Protein AF-A0A9X7DZU1-F1 (afdb_monomer_lite)

Sequence (75 aa):
MKSTTSKAKTYYSTLSELKVATKNRSIPDLVKKGIVDREGNGFTPGDDDTFYVMFTFVDSGEDQNVFQGDALKLN

Organism: Bacillus cereus (NCBI:txid1396)

Radius of gyration: 17.24 Å; chains: 1; bounding box: 41×41×48 Å

Foldseek 3Di:
DDPPPDDQQDDDDDPVVQVVCVVVVNHDDCCVVVNDPDPPVDDDVPDDDDDDDDDDDDDPVDDPCVCPPPDDDDD

pLDDT: mean 79.59, std 13.5, range [34.62, 96.56]

Secondary structure (DSSP, 8-state):
-----PPPP-----HHHHHHHHHTT----TTTTTSS---TT-PPTT--------------SS--GGGTT--PPP-

InterPro domains:
  IPR022121 Peptidase M73, camelysin [PF12389] (8-75)

Structure (mmCIF, N/CA/C/O backbone):
data_AF-A0A9X7DZU1-F1
#
_entry.id   AF-A0A9X7DZU1-F1
#
loop_
_atom_site.group_PDB
_atom_site.id
_atom_site.type_symbol
_atom_site.label_atom_id
_atom_site.label_alt_id
_atom_site.label_comp_id
_atom_site.label_asym_id
_atom_site.label_entity_id
_atom_site.label_seq_id
_atom_site.pdbx_PDB_ins_code
_atom_site.Cartn_x
_atom_site.Cartn_y
_atom_site.Cartn_z
_atom_site.occupancy
_atom_site.B_iso_or_equiv
_atom_site.auth_seq_id
_atom_site.auth_comp_id
_atom_site.auth_asym_id
_atom_site.auth_atom_id
_atom_site.pdbx_PDB_model_num
ATOM 1 N N . MET A 1 1 ? 24.508 -27.332 -4.265 1.00 37.84 1 MET A N 1
ATOM 2 C CA . MET A 1 1 ? 24.108 -25.974 -4.700 1.00 37.84 1 MET A CA 1
ATOM 3 C C . MET A 1 1 ? 23.576 -25.226 -3.491 1.00 37.84 1 MET A C 1
ATOM 5 O O . MET A 1 1 ? 22.640 -25.710 -2.871 1.00 37.84 1 MET A O 1
ATOM 9 N N . LYS A 1 2 ? 24.205 -24.114 -3.092 1.00 34.62 2 LYS A N 1
ATOM 10 C CA . LYS A 1 2 ? 23.658 -23.245 -2.041 1.00 34.62 2 LYS A CA 1
ATOM 11 C C . LYS A 1 2 ? 22.596 -22.365 -2.695 1.00 34.62 2 LYS A C 1
ATOM 13 O O . LYS A 1 2 ? 22.933 -21.542 -3.536 1.00 34.62 2 LYS A O 1
ATOM 18 N N . SER A 1 3 ? 21.331 -22.593 -2.355 1.00 43.00 3 SER A N 1
ATOM 19 C CA . SER A 1 3 ? 20.254 -21.657 -2.666 1.00 43.00 3 SER A CA 1
ATOM 20 C C . SER A 1 3 ? 20.476 -20.402 -1.819 1.00 43.00 3 SER A C 1
ATOM 22 O O . SER A 1 3 ? 20.312 -20.423 -0.602 1.00 43.00 3 SER A O 1
ATOM 24 N N . THR A 1 4 ? 20.956 -19.331 -2.444 1.00 40.81 4 THR A N 1
ATOM 25 C CA . THR A 1 4 ? 20.991 -17.988 -1.859 1.00 40.81 4 THR A CA 1
ATOM 26 C C . THR A 1 4 ? 19.707 -17.275 -2.245 1.00 40.81 4 THR A C 1
ATOM 28 O O . THR A 1 4 ? 19.689 -16.480 -3.182 1.00 40.81 4 THR A O 1
ATOM 31 N N . THR A 1 5 ? 18.617 -17.571 -1.540 1.00 45.44 5 THR A N 1
ATOM 32 C CA . THR A 1 5 ? 17.415 -16.738 -1.609 1.00 45.44 5 THR A CA 1
ATOM 33 C C . THR A 1 5 ? 17.763 -15.386 -0.994 1.00 45.44 5 THR A C 1
ATOM 35 O O . THR A 1 5 ? 17.867 -15.250 0.225 1.00 45.44 5 THR A O 1
ATOM 38 N N . SER A 1 6 ? 18.018 -14.395 -1.850 1.00 55.19 6 SER A N 1
ATOM 39 C CA . SER A 1 6 ? 18.088 -12.989 -1.456 1.00 55.19 6 SER A CA 1
ATOM 40 C C . SER A 1 6 ? 16.823 -12.642 -0.668 1.00 55.19 6 SER A C 1
ATOM 42 O O . SER A 1 6 ? 15.714 -12.955 -1.104 1.00 55.19 6 SER A O 1
ATOM 44 N N . LYS A 1 7 ? 16.972 -12.032 0.512 1.00 60.38 7 LYS A N 1
ATOM 45 C CA . LYS A 1 7 ? 15.830 -11.539 1.287 1.00 60.38 7 LYS A CA 1
ATOM 46 C C . LYS A 1 7 ? 15.089 -10.520 0.418 1.00 60.38 7 LYS A C 1
ATOM 48 O O . LYS A 1 7 ? 15.701 -9.546 -0.017 1.00 60.38 7 LYS A O 1
ATOM 53 N N . ALA A 1 8 ? 13.803 -10.751 0.155 1.00 69.38 8 ALA A N 1
ATOM 54 C CA . ALA A 1 8 ? 12.992 -9.833 -0.638 1.00 69.38 8 ALA A CA 1
ATOM 55 C C . ALA A 1 8 ? 13.070 -8.416 -0.046 1.00 69.38 8 ALA A C 1
ATOM 57 O O . ALA A 1 8 ? 12.966 -8.232 1.172 1.00 69.38 8 ALA A O 1
ATOM 58 N N . LYS A 1 9 ? 13.295 -7.417 -0.902 1.00 85.25 9 LYS A N 1
ATOM 59 C CA . LYS A 1 9 ? 13.289 -6.012 -0.494 1.00 85.25 9 LYS A CA 1
ATOM 60 C C . LYS A 1 9 ? 11.832 -5.603 -0.286 1.00 85.25 9 LYS A C 1
ATOM 62 O O . LYS A 1 9 ? 11.026 -5.714 -1.202 1.00 85.25 9 LYS A O 1
ATOM 67 N N . THR A 1 10 ? 11.481 -5.155 0.915 1.00 88.69 10 THR A N 1
ATOM 68 C CA . THR A 1 10 ? 10.087 -4.852 1.274 1.00 88.69 10 THR A CA 1
ATOM 69 C C . THR A 1 10 ? 9.960 -3.418 1.761 1.00 88.69 10 THR A C 1
ATOM 71 O O . THR A 1 10 ? 10.749 -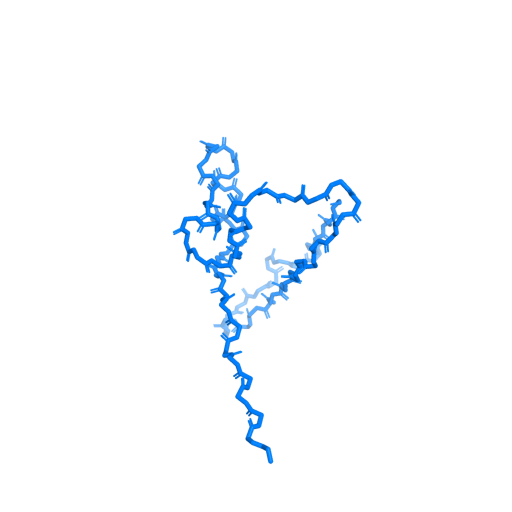2.960 2.587 1.00 88.69 10 THR A O 1
ATOM 74 N N . TYR A 1 11 ? 8.949 -2.716 1.255 1.00 90.25 11 TYR A N 1
ATOM 75 C CA . TYR A 1 11 ? 8.534 -1.412 1.754 1.00 90.25 11 TYR A CA 1
ATOM 76 C C . TYR A 1 11 ? 7.340 -1.572 2.697 1.00 90.25 11 TYR A C 1
ATOM 78 O O . TYR A 1 11 ? 6.412 -2.316 2.390 1.00 90.25 11 TYR A O 1
ATOM 86 N N . TYR A 1 12 ? 7.363 -0.853 3.819 1.00 90.50 12 TYR A N 1
ATOM 87 C CA . TYR A 1 12 ? 6.297 -0.852 4.817 1.00 90.50 12 TYR A CA 1
ATOM 88 C C . TYR A 1 12 ? 5.771 0.571 5.016 1.00 90.50 12 TYR A C 1
ATOM 90 O O . TYR A 1 12 ? 6.546 1.529 5.014 1.00 90.50 12 TYR A O 1
ATOM 98 N N . SER A 1 13 ? 4.460 0.696 5.200 1.00 90.00 13 SER A N 1
ATOM 99 C CA . SER A 1 13 ? 3.765 1.924 5.597 1.00 90.00 13 SER A CA 1
ATOM 100 C C . SER A 1 13 ? 2.398 1.554 6.174 1.00 90.00 13 SER A C 1
ATOM 102 O O . SER A 1 13 ? 1.946 0.416 6.02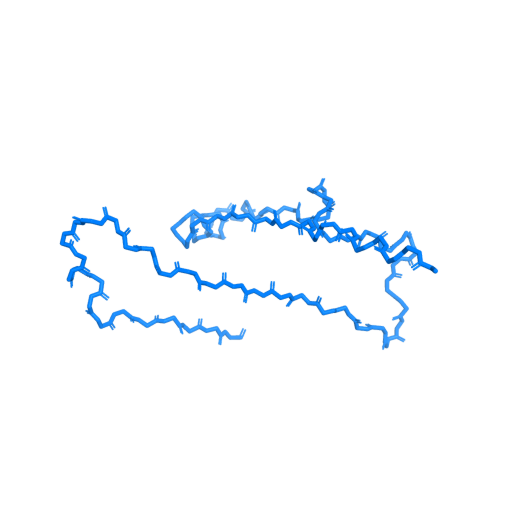8 1.00 90.00 13 SER A O 1
ATOM 104 N N . THR A 1 14 ? 1.731 2.501 6.827 1.00 89.75 14 THR A N 1
ATOM 105 C CA . THR A 1 14 ? 0.330 2.336 7.230 1.00 89.75 14 THR A CA 1
ATOM 106 C C . THR A 1 14 ? -0.623 2.795 6.124 1.00 89.75 14 THR A C 1
ATOM 108 O O . THR A 1 14 ? -0.293 3.650 5.299 1.00 89.75 14 THR A O 1
ATOM 111 N N . LEU A 1 15 ? -1.861 2.290 6.133 1.00 84.81 15 LEU A N 1
ATOM 112 C CA . LEU A 1 15 ? -2.912 2.783 5.232 1.00 84.81 15 LEU A CA 1
ATOM 113 C C . LEU A 1 15 ? -3.166 4.291 5.397 1.00 84.81 15 LEU A C 1
ATOM 115 O O . LEU A 1 15 ? -3.462 4.979 4.420 1.00 84.81 15 LEU A O 1
ATOM 119 N N . SER A 1 16 ? -3.032 4.812 6.621 1.00 86.50 16 SER A N 1
ATOM 120 C CA . SER A 1 16 ? -3.207 6.237 6.919 1.00 86.50 16 SER A CA 1
ATOM 121 C C . SER A 1 16 ? -2.159 7.094 6.203 1.00 86.50 16 SER A C 1
ATOM 123 O O . SER A 1 16 ? -2.502 8.026 5.473 1.00 86.50 16 SER A O 1
ATOM 125 N N . GLU A 1 17 ? -0.884 6.726 6.331 1.00 91.38 17 GLU A N 1
ATOM 126 C CA . GLU A 1 17 ? 0.230 7.406 5.664 1.00 91.38 17 GLU A CA 1
ATOM 127 C C . GLU A 1 17 ? 0.109 7.336 4.139 1.00 91.38 17 GLU A C 1
ATOM 129 O O . GLU A 1 17 ? 0.216 8.362 3.465 1.00 91.38 17 GLU A O 1
ATOM 134 N N . LEU A 1 18 ? -0.191 6.153 3.589 1.00 89.25 18 LEU A N 1
ATOM 135 C CA . LEU A 1 18 ? -0.408 5.960 2.152 1.00 89.25 18 LEU A CA 1
ATOM 136 C C . LEU A 1 18 ? -1.555 6.834 1.626 1.00 89.25 18 LEU A C 1
ATOM 138 O O . LEU A 1 18 ? -1.439 7.433 0.553 1.00 89.25 18 LEU A O 1
ATOM 142 N N . LYS A 1 19 ? -2.648 6.970 2.388 1.00 86.50 19 LYS A N 1
ATOM 143 C CA . LYS A 1 19 ? -3.792 7.823 2.031 1.00 86.50 19 LYS A CA 1
ATOM 144 C C . LYS A 1 19 ? -3.409 9.302 2.001 1.00 86.50 19 LYS A C 1
ATOM 146 O O . LYS A 1 19 ? -3.811 10.010 1.076 1.00 86.50 19 LYS A O 1
ATOM 151 N N . VAL A 1 20 ? -2.630 9.773 2.975 1.00 93.81 20 VAL A N 1
ATOM 152 C CA . VAL A 1 20 ? -2.110 11.151 2.999 1.00 93.81 20 VAL A CA 1
ATOM 153 C C . VAL A 1 20 ? -1.159 11.389 1.826 1.00 93.81 20 VAL A C 1
ATOM 155 O O . VAL A 1 20 ? -1.341 12.354 1.084 1.00 93.81 20 VAL A O 1
ATOM 158 N N . ALA A 1 21 ? -0.204 10.485 1.600 1.00 93.69 21 ALA A N 1
ATOM 159 C CA . ALA A 1 21 ? 0.755 10.587 0.504 1.00 93.69 21 ALA A CA 1
ATOM 160 C C . ALA A 1 21 ? 0.064 10.623 -0.869 1.00 93.69 21 ALA A C 1
ATOM 162 O O . ALA A 1 21 ? 0.421 11.432 -1.723 1.00 93.69 21 ALA A O 1
ATOM 163 N N . THR A 1 22 ? -0.974 9.805 -1.058 1.00 88.19 22 THR A N 1
ATOM 164 C CA . THR A 1 22 ? -1.776 9.787 -2.290 1.00 88.19 22 THR A CA 1
ATOM 165 C C . THR A 1 22 ? -2.484 11.121 -2.515 1.00 88.19 22 THR A C 1
ATOM 167 O O . THR A 1 22 ? -2.376 11.699 -3.595 1.00 88.19 22 THR A O 1
ATOM 170 N N . LYS A 1 23 ? -3.159 11.661 -1.488 1.00 94.00 23 LYS A N 1
ATOM 171 C CA . LYS A 1 23 ? -3.834 12.970 -1.571 1.00 94.00 23 LYS A CA 1
ATOM 172 C C . LYS A 1 23 ? -2.863 14.103 -1.904 1.00 94.00 23 LYS A C 1
ATOM 174 O O . LYS A 1 23 ? -3.191 14.973 -2.705 1.00 94.00 23 LYS A O 1
ATOM 179 N N . ASN A 1 24 ? -1.665 14.055 -1.329 1.00 96.56 24 ASN A N 1
ATOM 180 C CA . ASN A 1 24 ? -0.639 15.078 -1.509 1.00 96.56 24 ASN A CA 1
ATOM 181 C C . ASN A 1 24 ? 0.228 14.859 -2.759 1.00 96.56 24 ASN A C 1
ATOM 183 O O . ASN A 1 24 ? 1.146 15.639 -3.000 1.00 96.56 24 ASN A O 1
ATOM 187 N N . ARG A 1 25 ? -0.042 13.811 -3.554 1.00 93.06 25 ARG A N 1
ATOM 188 C CA . ARG A 1 25 ? 0.782 13.391 -4.702 1.00 93.06 25 ARG A CA 1
ATOM 189 C C . ARG A 1 25 ? 2.258 13.167 -4.343 1.00 93.06 25 ARG A C 1
ATOM 191 O O . ARG A 1 25 ? 3.141 13.345 -5.175 1.00 93.06 25 ARG A O 1
ATOM 198 N N . SER A 1 26 ? 2.526 12.746 -3.113 1.00 94.38 26 SER A N 1
ATOM 199 C CA . SER A 1 26 ? 3.859 12.451 -2.582 1.00 94.38 26 SER A CA 1
ATOM 200 C C . SER A 1 26 ? 4.057 10.942 -2.392 1.00 94.38 26 SER A C 1
ATOM 202 O O . SER A 1 26 ? 4.564 10.497 -1.362 1.00 94.38 26 SER A O 1
ATOM 204 N N . ILE A 1 27 ? 3.583 10.149 -3.357 1.00 91.25 27 ILE A N 1
ATOM 205 C CA . ILE A 1 27 ? 3.626 8.681 -3.327 1.00 91.25 27 ILE A CA 1
ATOM 206 C C . ILE A 1 27 ? 5.099 8.223 -3.317 1.00 91.25 27 ILE A C 1
ATOM 208 O O . ILE A 1 27 ? 5.905 8.766 -4.077 1.00 91.25 27 ILE A O 1
ATOM 212 N N . PRO A 1 28 ? 5.485 7.256 -2.463 1.00 90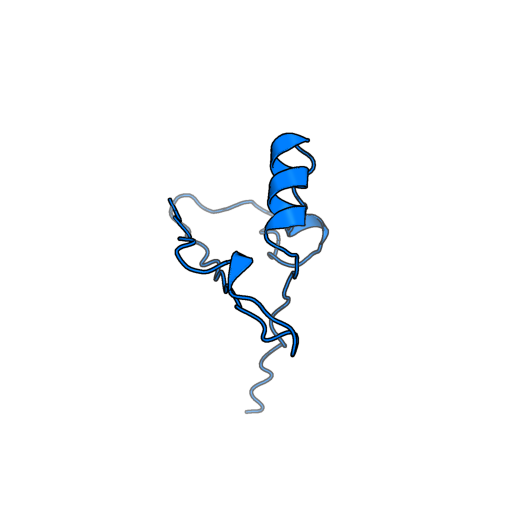.12 28 PRO A N 1
ATOM 213 C CA . PRO A 1 28 ? 6.857 6.766 -2.404 1.00 90.12 28 PRO A CA 1
ATOM 214 C C . PRO A 1 28 ? 7.302 6.150 -3.737 1.00 90.12 28 PRO A C 1
ATOM 216 O O . PRO A 1 28 ? 6.669 5.243 -4.267 1.00 90.12 28 PRO A O 1
ATOM 219 N N . ASP A 1 29 ? 8.444 6.615 -4.240 1.00 89.38 29 ASP A N 1
ATOM 220 C CA . ASP A 1 29 ? 9.099 6.061 -5.425 1.00 89.38 29 ASP A CA 1
ATOM 221 C C . ASP A 1 29 ? 9.828 4.758 -5.054 1.00 89.38 29 ASP A C 1
ATOM 223 O O . ASP A 1 29 ? 10.903 4.772 -4.441 1.00 89.38 29 ASP A O 1
ATOM 227 N N . LEU A 1 30 ? 9.206 3.622 -5.377 1.00 86.88 30 LEU A N 1
ATOM 228 C CA . LEU A 1 30 ? 9.711 2.292 -5.026 1.00 86.88 30 LEU A CA 1
ATOM 229 C C . LEU A 1 30 ? 10.973 1.906 -5.809 1.00 86.88 30 LEU A C 1
ATOM 231 O O . LEU A 1 30 ? 11.789 1.147 -5.287 1.00 86.88 30 LEU A O 1
ATOM 235 N N . VAL A 1 31 ? 11.177 2.476 -7.001 1.00 84.50 31 VAL A N 1
ATOM 236 C CA . VAL A 1 31 ? 12.384 2.260 -7.813 1.00 84.50 31 VAL A CA 1
ATOM 237 C C . VAL A 1 31 ? 13.567 2.990 -7.185 1.00 84.50 31 VAL A C 1
ATOM 239 O O . VAL A 1 31 ? 14.618 2.394 -6.960 1.00 84.50 31 VAL A O 1
ATOM 242 N N . LYS A 1 32 ? 13.399 4.263 -6.799 1.00 87.38 32 LYS A N 1
ATOM 243 C CA . LYS A 1 32 ? 14.446 5.014 -6.076 1.00 87.38 32 LYS A CA 1
ATOM 244 C C . LYS A 1 32 ? 14.769 4.416 -4.713 1.00 87.38 32 LYS A C 1
ATOM 246 O O . LYS A 1 32 ? 15.909 4.497 -4.267 1.00 87.38 32 LYS A O 1
ATOM 251 N N . LYS A 1 33 ? 13.780 3.814 -4.050 1.00 86.12 33 LYS A N 1
ATOM 252 C CA . LYS A 1 33 ? 13.982 3.059 -2.804 1.00 86.12 33 LYS A CA 1
ATOM 253 C C . LYS A 1 33 ? 14.620 1.683 -3.036 1.00 86.12 33 LYS A C 1
ATOM 255 O O . LYS A 1 33 ? 14.908 0.989 -2.066 1.00 86.12 33 LYS A O 1
ATOM 260 N N . GLY A 1 34 ? 14.835 1.294 -4.294 1.00 85.56 34 GLY A N 1
ATOM 261 C CA . GLY A 1 34 ? 15.444 0.032 -4.692 1.00 85.56 34 GLY A CA 1
ATOM 262 C C . GLY A 1 34 ? 14.583 -1.191 -4.404 1.0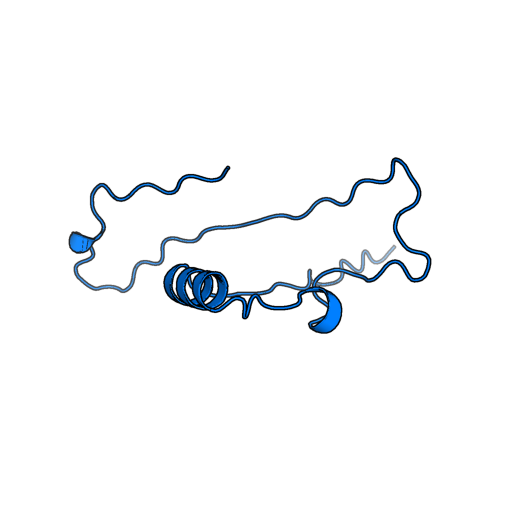0 85.56 34 GLY A C 1
ATOM 263 O O . GLY A 1 34 ? 15.133 -2.282 -4.402 1.00 85.56 34 GLY A O 1
ATOM 264 N N . ILE A 1 35 ? 13.288 -1.016 -4.121 1.00 84.81 35 ILE A N 1
ATOM 265 C CA . ILE A 1 35 ? 12.337 -2.078 -3.751 1.00 84.81 35 ILE A CA 1
ATOM 266 C C . ILE A 1 35 ? 11.927 -2.883 -4.979 1.00 84.81 35 ILE A C 1
ATOM 268 O O . ILE A 1 35 ? 11.876 -4.106 -4.915 1.00 84.81 35 ILE A O 1
ATOM 272 N N . VAL A 1 36 ? 11.666 -2.179 -6.079 1.00 80.69 36 VAL A N 1
ATOM 273 C CA . VAL A 1 36 ? 11.459 -2.762 -7.404 1.00 80.69 36 VAL A CA 1
ATOM 274 C C . VAL A 1 36 ? 12.735 -2.517 -8.193 1.00 80.69 36 VAL A C 1
ATOM 276 O O . VAL A 1 36 ? 13.284 -1.408 -8.153 1.00 80.69 36 VAL A O 1
ATOM 279 N N . ASP A 1 37 ? 13.241 -3.555 -8.848 1.00 76.00 37 ASP A N 1
ATOM 280 C CA . ASP A 1 37 ? 14.443 -3.424 -9.654 1.00 76.00 37 ASP A CA 1
ATOM 281 C C . ASP A 1 37 ? 14.131 -2.602 -10.909 1.00 76.00 37 ASP A C 1
ATOM 283 O O . ASP A 1 37 ? 13.057 -2.677 -11.500 1.00 76.00 37 ASP A O 1
ATOM 287 N N . ARG A 1 38 ? 15.072 -1.736 -11.283 1.00 68.81 38 ARG A N 1
ATOM 288 C CA . ARG A 1 38 ? 14.947 -0.931 -12.493 1.00 68.81 38 ARG A CA 1
ATOM 289 C C . ARG A 1 38 ? 15.497 -1.734 -13.660 1.00 68.81 38 ARG A C 1
ATOM 291 O O . ARG A 1 38 ? 16.710 -1.929 -13.731 1.00 68.81 38 ARG A O 1
ATOM 298 N N . GLU A 1 39 ? 14.649 -2.106 -14.607 1.00 70.56 39 GLU A N 1
ATOM 299 C CA . GLU A 1 39 ? 15.113 -2.639 -15.887 1.00 70.56 39 GLU A CA 1
ATOM 300 C C . GLU A 1 39 ? 15.746 -1.492 -16.689 1.00 70.56 39 GLU A C 1
ATOM 302 O O . GLU A 1 39 ? 15.081 -0.528 -17.074 1.00 70.56 39 GLU A O 1
ATOM 307 N N . GLY A 1 40 ? 17.075 -1.509 -16.839 1.00 66.75 40 GLY A N 1
ATOM 308 C CA . GLY A 1 40 ? 17.859 -0.366 -17.338 1.00 66.75 40 GLY A CA 1
ATOM 309 C C . GLY A 1 40 ? 17.484 0.097 -18.752 1.00 66.75 40 GLY A C 1
ATOM 310 O O . GLY A 1 40 ? 17.673 1.264 -19.090 1.00 66.75 40 GLY A O 1
ATOM 311 N N . ASN A 1 41 ? 16.923 -0.809 -19.546 1.00 70.62 41 ASN A N 1
ATOM 312 C CA . ASN A 1 41 ? 16.425 -0.637 -20.907 1.00 70.62 41 ASN A CA 1
ATOM 313 C C . ASN A 1 41 ? 14.897 -0.433 -20.977 1.00 70.62 41 ASN A C 1
ATOM 315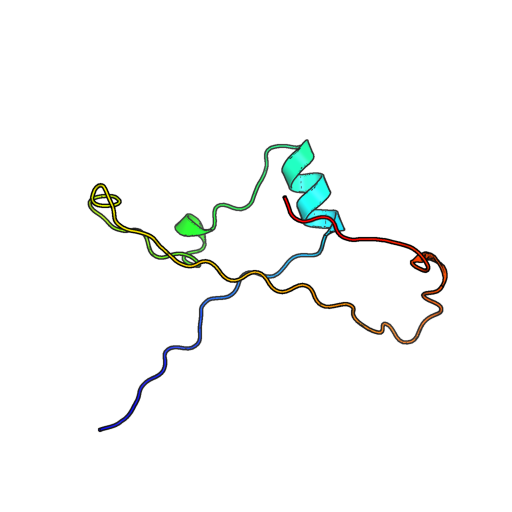 O O . ASN A 1 41 ? 14.366 -0.268 -22.073 1.00 70.62 41 ASN A O 1
ATOM 319 N N . GLY A 1 42 ? 14.214 -0.370 -19.828 1.00 68.56 42 GLY A N 1
ATOM 320 C CA . GLY A 1 42 ? 12.754 -0.397 -19.735 1.00 68.56 42 GLY A CA 1
ATOM 321 C C . GLY A 1 42 ? 12.181 -1.795 -19.986 1.00 68.56 42 GLY A C 1
ATOM 322 O O . GLY A 1 42 ? 12.913 -2.701 -20.374 1.00 68.56 42 GLY A O 1
ATOM 323 N N . PHE A 1 43 ? 10.872 -1.939 -19.780 1.00 73.31 43 PHE A N 1
ATOM 324 C CA . PHE A 1 43 ? 10.152 -3.184 -20.046 1.00 73.31 43 PHE A CA 1
ATOM 325 C C . PHE A 1 43 ? 10.111 -3.480 -21.545 1.00 73.31 43 PHE A C 1
ATOM 327 O O . PHE A 1 43 ? 9.733 -2.607 -22.341 1.00 73.31 43 PHE A O 1
ATOM 334 N N . THR A 1 44 ? 10.454 -4.707 -21.943 1.00 79.12 44 THR A N 1
ATOM 335 C CA . THR A 1 44 ? 10.175 -5.159 -23.310 1.00 79.12 44 THR A CA 1
ATOM 336 C C . THR A 1 44 ? 8.657 -5.201 -23.494 1.00 79.12 44 THR A C 1
ATOM 338 O O . THR A 1 44 ? 7.941 -5.613 -22.581 1.00 79.12 44 THR A O 1
ATOM 341 N N . PRO A 1 45 ? 8.109 -4.787 -24.649 1.00 81.50 45 PRO A N 1
ATOM 342 C CA . PRO A 1 45 ? 6.680 -4.928 -24.891 1.00 81.50 45 PRO A CA 1
ATOM 343 C C . PRO A 1 45 ? 6.227 -6.385 -24.713 1.00 81.50 45 PRO A C 1
ATOM 345 O O . PRO A 1 45 ? 6.683 -7.263 -25.442 1.00 81.50 45 PRO A O 1
ATOM 348 N N . GLY A 1 46 ? 5.314 -6.617 -23.769 1.00 84.19 46 GLY A N 1
ATOM 349 C CA . GLY A 1 46 ? 4.813 -7.950 -23.425 1.00 84.19 46 GLY A CA 1
ATOM 350 C C . GLY A 1 46 ? 5.458 -8.590 -22.192 1.00 84.19 46 GLY A C 1
ATOM 351 O O . GLY A 1 46 ? 5.014 -9.669 -21.810 1.00 84.19 46 GLY A O 1
ATOM 352 N N . ASP A 1 47 ? 6.447 -7.942 -21.571 1.00 81.62 47 ASP A N 1
ATOM 353 C CA . ASP A 1 47 ? 6.973 -8.362 -20.270 1.00 81.62 47 ASP A CA 1
ATOM 354 C C . ASP A 1 47 ? 6.040 -7.903 -19.137 1.00 81.62 47 ASP A C 1
ATOM 356 O O . ASP A 1 47 ? 5.554 -6.768 -19.138 1.00 81.62 47 ASP A O 1
ATOM 360 N N . ASP A 1 48 ? 5.829 -8.789 -18.161 1.00 76.00 48 ASP A N 1
ATOM 361 C CA . ASP A 1 48 ? 5.043 -8.544 -16.952 1.00 76.00 48 ASP A CA 1
ATOM 362 C C . ASP A 1 48 ? 5.913 -8.747 -15.704 1.00 76.00 48 ASP A C 1
ATOM 364 O O . ASP A 1 48 ? 6.590 -9.768 -15.565 1.00 76.00 48 ASP A O 1
ATOM 368 N N . ASP A 1 49 ? 5.806 -7.826 -14.747 1.00 75.50 49 ASP A N 1
ATOM 369 C CA . ASP A 1 49 ? 6.397 -7.953 -13.414 1.00 75.50 49 ASP A CA 1
ATOM 370 C C . ASP A 1 49 ? 5.320 -8.219 -12.360 1.00 75.50 49 ASP A C 1
ATOM 372 O O . ASP A 1 49 ? 4.277 -7.562 -12.308 1.00 75.50 49 ASP A O 1
ATOM 376 N N . THR A 1 50 ? 5.583 -9.162 -11.453 1.00 78.06 50 THR A N 1
ATOM 377 C CA . THR A 1 50 ? 4.658 -9.464 -10.352 1.00 78.06 50 THR A CA 1
ATOM 378 C C . THR A 1 50 ? 5.012 -8.664 -9.102 1.00 78.06 50 THR A C 1
ATOM 380 O O . THR A 1 50 ? 6.063 -8.869 -8.495 1.00 78.06 50 THR A O 1
ATOM 383 N N . PHE A 1 51 ? 4.090 -7.809 -8.653 1.00 78.25 51 PHE A N 1
ATOM 384 C CA . PHE A 1 51 ? 4.197 -7.090 -7.382 1.00 78.25 51 PHE A CA 1
ATOM 385 C C . PHE A 1 51 ? 3.206 -7.641 -6.350 1.00 78.25 51 PHE A C 1
ATOM 387 O O . PHE A 1 51 ? 1.995 -7.631 -6.566 1.00 78.25 51 PHE A O 1
ATOM 394 N N . TYR A 1 52 ? 3.714 -8.103 -5.207 1.00 83.81 52 TYR A N 1
ATOM 395 C CA . TYR A 1 52 ? 2.885 -8.612 -4.113 1.00 83.81 52 TYR A CA 1
ATOM 396 C C . TYR A 1 52 ? 2.573 -7.509 -3.102 1.00 83.81 52 TYR A C 1
ATOM 398 O O . TYR A 1 52 ? 3.472 -6.811 -2.631 1.00 83.81 52 TYR A O 1
ATOM 406 N N . VAL A 1 53 ? 1.303 -7.404 -2.711 1.00 84.62 53 VAL A N 1
ATOM 407 C CA . VAL A 1 53 ? 0.846 -6.504 -1.646 1.00 84.62 53 VAL A CA 1
ATOM 408 C C . VAL A 1 53 ? 0.293 -7.334 -0.497 1.00 84.62 53 VAL A C 1
ATOM 410 O O . VAL A 1 53 ? -0.530 -8.222 -0.704 1.00 84.62 53 VAL A O 1
ATOM 413 N N . MET A 1 54 ? 0.734 -7.026 0.720 1.00 86.56 54 MET A N 1
ATOM 414 C CA . MET A 1 54 ? 0.242 -7.649 1.944 1.00 86.56 54 MET A CA 1
ATOM 415 C C . MET A 1 54 ? -0.339 -6.579 2.861 1.00 86.56 54 MET A C 1
ATOM 417 O O . MET A 1 54 ? 0.305 -5.564 3.124 1.00 86.56 54 MET A O 1
ATOM 421 N N . PHE A 1 55 ? -1.540 -6.834 3.370 1.00 84.88 55 PHE A N 1
ATOM 422 C CA . PHE A 1 55 ? -2.154 -6.039 4.426 1.00 84.88 55 PHE A CA 1
ATOM 423 C C . PHE A 1 55 ? -2.136 -6.844 5.718 1.00 84.88 55 PHE A C 1
ATOM 425 O O . PHE A 1 55 ? -2.541 -8.006 5.729 1.00 84.88 55 PHE A O 1
ATOM 432 N N . THR A 1 56 ? -1.683 -6.215 6.799 1.00 84.38 56 THR A N 1
ATOM 433 C CA . THR A 1 56 ? -1.660 -6.821 8.130 1.00 84.38 56 THR A CA 1
ATOM 434 C C . THR A 1 56 ? -2.546 -6.007 9.055 1.00 84.38 56 THR A C 1
ATOM 436 O O . THR A 1 56 ? -2.311 -4.815 9.249 1.00 84.38 56 THR A O 1
ATOM 439 N N . PHE A 1 57 ? -3.539 -6.664 9.646 1.00 81.88 57 PHE A N 1
ATOM 440 C CA . PHE A 1 57 ? -4.282 -6.123 10.777 1.00 81.88 57 PHE A CA 1
ATOM 441 C C . PHE A 1 57 ? -3.520 -6.500 12.047 1.00 81.88 57 PHE A C 1
ATOM 443 O O . PHE A 1 57 ? -3.349 -7.682 12.340 1.00 81.88 57 PHE A O 1
ATOM 450 N N . VAL A 1 58 ? -2.969 -5.496 12.728 1.00 85.12 58 VAL A N 1
ATOM 451 C CA . VAL A 1 58 ? -2.107 -5.687 13.899 1.00 85.12 58 VAL A CA 1
ATOM 452 C C . VAL A 1 58 ? -2.940 -5.511 15.161 1.00 85.12 58 VAL A C 1
ATOM 454 O O . VAL A 1 58 ? -3.532 -4.451 15.362 1.00 85.12 58 VAL A O 1
ATOM 457 N N . ASP A 1 59 ? -2.937 -6.528 16.020 1.00 85.75 59 ASP A N 1
ATOM 458 C CA . ASP A 1 59 ? -3.449 -6.411 17.383 1.00 85.75 59 ASP A CA 1
ATOM 459 C C . ASP A 1 59 ? -2.534 -5.474 18.184 1.00 85.75 59 ASP A C 1
ATOM 461 O O . ASP A 1 59 ? -1.346 -5.751 18.368 1.00 85.75 59 ASP A O 1
ATOM 465 N N . SER A 1 60 ? -3.072 -4.329 18.607 1.00 84.12 60 SER A N 1
ATOM 466 C CA . SER A 1 60 ? -2.338 -3.351 19.412 1.00 84.12 60 SER A CA 1
ATOM 467 C C . SER A 1 60 ? -2.437 -3.612 20.916 1.00 84.12 60 SER A C 1
ATOM 469 O O . SER A 1 60 ? -1.824 -2.869 21.676 1.00 84.12 60 SER A O 1
ATOM 471 N N . GLY A 1 61 ? -3.202 -4.621 21.352 1.00 90.12 61 GLY A N 1
ATOM 472 C CA . GLY A 1 61 ? -3.501 -4.889 22.762 1.00 90.12 61 GLY A CA 1
ATOM 473 C C . GLY A 1 61 ? -4.525 -3.932 23.389 1.00 90.12 61 GLY A C 1
ATOM 474 O O . GLY A 1 61 ? -4.741 -3.987 24.595 1.00 90.12 61 GLY A O 1
ATOM 475 N N . GLU A 1 62 ? -5.153 -3.075 22.583 1.00 89.88 62 GLU A N 1
ATOM 476 C CA . GLU A 1 62 ? -6.122 -2.047 22.994 1.00 89.88 62 GLU A CA 1
ATOM 477 C C . GLU A 1 62 ? -7.504 -2.333 22.379 1.00 89.88 62 GLU A C 1
ATOM 479 O O . GLU A 1 62 ? -7.616 -3.156 21.469 1.00 89.88 62 GLU A O 1
ATOM 484 N N . ASP A 1 63 ? -8.562 -1.642 22.824 1.00 89.88 63 ASP A N 1
ATOM 485 C CA . ASP A 1 63 ? -9.885 -1.765 22.190 1.00 89.88 63 ASP A CA 1
ATOM 486 C C . ASP A 1 63 ? -9.854 -1.243 20.741 1.00 89.88 63 ASP A C 1
ATOM 488 O O . ASP A 1 63 ? -9.669 -0.053 20.478 1.00 89.88 63 ASP A O 1
ATOM 492 N N . GLN A 1 64 ? -10.042 -2.161 19.792 1.00 84.50 64 GLN A N 1
ATOM 493 C CA . GLN A 1 64 ? -10.024 -1.907 18.352 1.00 84.50 64 GLN A CA 1
ATOM 494 C C . GLN A 1 64 ? -11.423 -1.970 17.714 1.00 84.50 64 GLN A C 1
ATOM 496 O O . GLN A 1 64 ? -11.532 -1.908 16.488 1.00 84.50 64 GLN A O 1
ATOM 501 N N . ASN A 1 65 ? -12.508 -2.032 18.504 1.00 83.69 65 ASN A N 1
ATOM 502 C CA . ASN A 1 65 ? -13.887 -2.059 17.981 1.00 83.69 65 ASN A CA 1
ATOM 503 C C . ASN A 1 65 ? -14.247 -0.827 17.132 1.00 83.69 65 ASN A C 1
ATOM 505 O O . ASN A 1 65 ? -15.181 -0.874 16.338 1.00 83.69 65 ASN A O 1
ATOM 509 N N . VAL A 1 66 ? -13.476 0.258 17.239 1.00 79.44 66 VAL A N 1
ATOM 510 C CA . VAL A 1 66 ? -13.537 1.416 16.333 1.00 79.44 66 VAL A CA 1
ATOM 511 C C . VAL A 1 66 ? -13.379 1.040 14.850 1.00 79.44 66 VAL A C 1
ATOM 513 O O . VAL A 1 66 ? -13.933 1.731 14.000 1.00 79.44 66 VAL A O 1
ATOM 516 N N . PHE A 1 67 ? -12.678 -0.053 14.533 1.00 80.94 67 PHE A N 1
ATOM 517 C CA . PHE A 1 67 ? -12.495 -0.549 13.162 1.00 80.94 67 PHE A CA 1
ATOM 518 C C . PHE A 1 67 ? -13.515 -1.637 12.774 1.00 80.94 67 PHE A C 1
ATOM 520 O O . PHE A 1 67 ? -13.428 -2.226 11.694 1.00 80.94 67 PHE A O 1
ATOM 527 N N . GLN A 1 68 ? -14.479 -1.959 13.648 1.00 79.81 68 GLN A N 1
ATOM 528 C CA . GLN A 1 68 ? -15.462 -3.004 13.381 1.00 79.81 68 GLN A CA 1
ATOM 529 C C . GLN A 1 68 ? -16.386 -2.597 12.226 1.00 79.81 68 GLN A C 1
ATOM 531 O O . GLN A 1 68 ? -17.102 -1.602 12.296 1.00 79.81 68 GLN A O 1
ATOM 536 N N . GLY A 1 69 ? -16.401 -3.412 11.170 1.00 82.56 69 GLY A N 1
ATOM 537 C CA . GLY A 1 69 ? -17.187 -3.151 9.961 1.00 82.56 69 GLY A CA 1
ATOM 538 C C . GLY A 1 69 ? -16.432 -2.394 8.865 1.00 82.56 69 GLY A C 1
ATOM 539 O O . GLY A 1 69 ? -16.984 -2.226 7.776 1.00 82.56 69 GLY A O 1
ATOM 540 N N . ASP A 1 70 ? -15.177 -1.998 9.101 1.00 82.06 70 ASP A N 1
ATOM 541 C CA . ASP A 1 70 ? -14.323 -1.455 8.046 1.00 82.06 70 ASP A CA 1
ATOM 542 C C . ASP A 1 70 ? -14.044 -2.512 6.965 1.00 82.06 70 ASP A C 1
ATOM 544 O O . ASP A 1 70 ? -13.849 -3.698 7.241 1.00 82.06 70 ASP A O 1
ATOM 548 N N . ALA A 1 71 ? -13.996 -2.068 5.706 1.00 78.44 71 ALA A N 1
ATOM 549 C CA . ALA A 1 71 ? -13.709 -2.916 4.555 1.00 78.44 71 ALA A CA 1
ATOM 550 C C . ALA A 1 71 ? -12.593 -2.316 3.693 1.00 78.44 71 ALA A C 1
ATOM 552 O O . ALA A 1 71 ? -12.577 -1.116 3.407 1.00 78.44 71 ALA A O 1
ATOM 553 N N . LEU A 1 72 ? -11.680 -3.171 3.227 1.00 76.19 72 LEU A N 1
ATOM 554 C CA . LEU A 1 72 ? -10.643 -2.801 2.269 1.00 76.19 72 LEU A C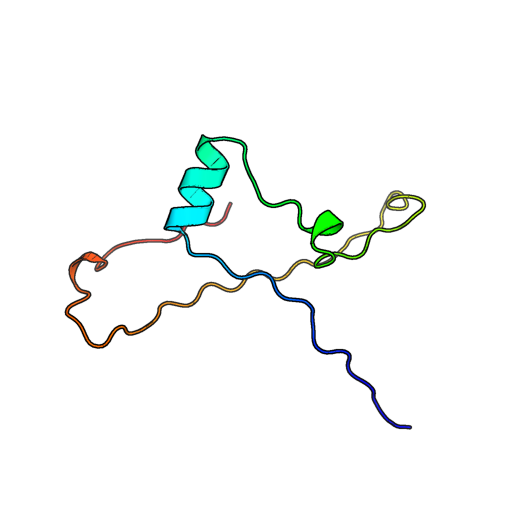A 1
ATOM 555 C C . LEU A 1 72 ? -11.087 -3.187 0.857 1.00 76.19 72 LEU A C 1
ATOM 557 O O . LEU A 1 72 ? -11.271 -4.364 0.557 1.00 76.19 72 LEU A O 1
ATOM 561 N N . LYS A 1 73 ? -11.225 -2.193 -0.024 1.00 77.62 73 LYS A N 1
ATOM 562 C CA . LYS A 1 73 ? -11.449 -2.414 -1.456 1.00 77.62 73 LYS A CA 1
ATOM 563 C C . LYS A 1 73 ? -10.149 -2.181 -2.221 1.00 77.62 73 LYS A C 1
ATOM 565 O O . LYS A 1 73 ? -9.637 -1.063 -2.229 1.00 77.62 73 LYS A O 1
ATOM 570 N N . LEU A 1 74 ? -9.650 -3.232 -2.865 1.00 66.19 74 LEU A N 1
ATOM 571 C CA . LEU A 1 74 ? -8.550 -3.173 -3.825 1.00 66.19 74 LEU A CA 1
ATOM 572 C C . LEU A 1 74 ? -9.175 -3.151 -5.223 1.00 66.19 74 LEU A C 1
ATOM 574 O O . LEU A 1 74 ? -9.997 -4.016 -5.524 1.00 66.19 74 LEU A O 1
ATOM 578 N N . ASN A 1 75 ? -8.866 -2.121 -6.011 1.00 58.06 75 ASN A N 1
ATOM 579 C CA . ASN A 1 75 ? -9.302 -2.012 -7.406 1.00 58.06 75 ASN A CA 1
ATOM 580 C C . ASN A 1 75 ? -8.194 -2.510 -8.325 1.00 58.06 75 ASN A C 1
ATOM 582 O O . ASN A 1 75 ? -7.029 -2.149 -8.037 1.00 58.06 75 ASN A O 1
#